Protein AF-W8GP95-F1 (afdb_monomer)

Organism: NCBI:txid1464329

Solvent-accessible surface area (backbone atoms only — not comparable to full-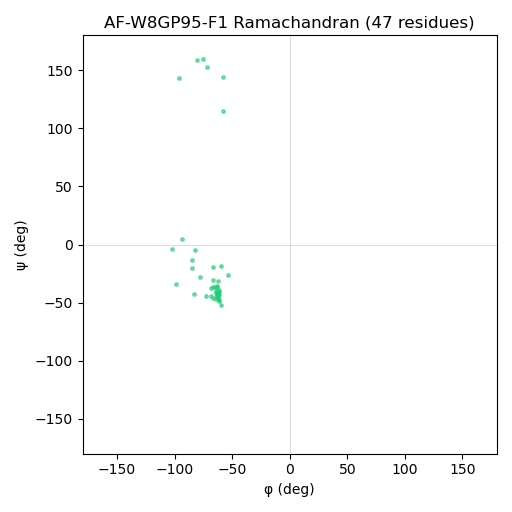atom values): 3043 Å² total; per-residue (Å²): 131,70,63,65,59,53,55,51,50,53,53,49,51,53,52,51,50,54,50,49,54,54,50,51,53,50,51,53,48,41,63,71,70,68,42,63,85,90,58,57,82,87,74,51,57,83,88,80,105

InterPro domains:
  IPR000883 Cytochrome c oxidase subunit I [PR01165] (17-35)
  IPR000883 Cytochrome c oxidase subunit I [PR01165] (46-49)
  IPR000883 Cytochrome c oxidase subunit I [PTHR10422] (1-49)
  IPR036927 Cytochrome c oxidase-like, subunit I superfamily [G3DSA:1.20.210.10] (1-49)
  IPR036927 Cytochrome c oxidase-like, subunit I superfamily [SSF81442] (1-49)

Foldseek 3Di:
DPVVVVVVVVVVVVVVVVVVVVVVVVLVCCLVPVPDPPDDNVPDDPVSD

Mean predicted aligned error: 5.48 Å

Radius of gyration: 17.88 Å; Cα contacts (8 Å, |Δi|>4): 5; chains: 1; bounding box: 42×14×46 Å

Structure (mmCIF, N/CA/C/O backbone):
data_AF-W8GP95-F1
#
_entry.id   AF-W8GP95-F1
#
loop_
_atom_site.group_PDB
_atom_site.id
_atom_site.type_symbol
_atom_site.label_atom_id
_atom_site.label_alt_id
_atom_site.label_comp_id
_atom_site.label_asym_id
_atom_site.label_entity_id
_atom_site.label_seq_id
_atom_site.pdbx_PDB_ins_code
_atom_site.Cartn_x
_atom_site.Cartn_y
_atom_site.Cartn_z
_atom_site.occupancy
_atom_site.B_iso_or_equiv
_atom_site.auth_seq_id
_atom_site.auth_comp_id
_atom_site.auth_asym_id
_atom_site.auth_atom_id
_atom_site.pdbx_PDB_model_num
ATOM 1 N N . HIS A 1 1 ? 27.902 0.549 -23.252 1.00 57.34 1 HIS A N 1
ATOM 2 C CA . HIS A 1 1 ? 27.838 0.845 -21.806 1.00 57.34 1 HIS A CA 1
ATOM 3 C C . HIS A 1 1 ? 26.413 1.086 -21.284 1.00 57.34 1 HIS A C 1
ATOM 5 O O . HIS A 1 1 ? 26.261 1.230 -20.084 1.00 57.34 1 HIS A O 1
ATOM 11 N N . GLU A 1 2 ? 25.379 1.044 -22.137 1.00 65.75 2 GLU A N 1
ATOM 12 C CA . GLU A 1 2 ? 23.959 1.231 -21.764 1.00 65.75 2 GLU A CA 1
ATOM 13 C C . GLU A 1 2 ? 23.261 -0.052 -21.256 1.00 65.75 2 GLU A C 1
ATOM 15 O O . GLU A 1 2 ? 22.170 0.011 -20.713 1.00 65.75 2 GLU A O 1
ATOM 20 N N . GLY A 1 3 ? 23.856 -1.240 -21.439 1.00 78.00 3 GLY A N 1
ATOM 21 C CA . GLY A 1 3 ? 23.209 -2.511 -21.070 1.00 78.00 3 GLY A CA 1
ATOM 22 C C . GLY A 1 3 ? 23.146 -2.755 -19.558 1.00 78.00 3 GLY A C 1
ATOM 23 O O . GLY A 1 3 ? 22.095 -3.088 -19.027 1.00 78.00 3 GLY A O 1
ATOM 24 N N . MET A 1 4 ? 24.249 -2.504 -18.840 1.00 84.38 4 MET A N 1
ATOM 25 C CA . MET A 1 4 ? 24.300 -2.750 -17.390 1.00 84.38 4 MET A CA 1
ATOM 26 C C . MET A 1 4 ? 23.371 -1.834 -16.585 1.00 84.38 4 MET A C 1
ATOM 28 O O . MET A 1 4 ? 22.903 -2.231 -15.523 1.00 84.38 4 MET A O 1
ATOM 32 N N . SER A 1 5 ? 23.111 -0.606 -17.047 1.00 89.62 5 SER A N 1
ATOM 33 C CA . SER A 1 5 ? 22.213 0.321 -16.345 1.00 89.62 5 SER A CA 1
ATOM 34 C C . SER A 1 5 ? 20.766 -0.164 -16.382 1.00 89.62 5 SER A C 1
ATOM 36 O O . SER A 1 5 ? 20.065 -0.051 -15.378 1.00 89.62 5 SER A O 1
ATOM 38 N N . VAL A 1 6 ? 20.335 -0.748 -17.503 1.00 92.31 6 VAL A N 1
ATOM 39 C CA . VAL A 1 6 ? 18.994 -1.328 -17.643 1.00 92.31 6 VAL A CA 1
ATOM 40 C C . VAL A 1 6 ? 18.849 -2.567 -16.762 1.00 92.31 6 VAL A C 1
ATOM 42 O O . VAL A 1 6 ? 17.868 -2.672 -16.029 1.00 92.31 6 VAL A O 1
ATOM 45 N N . ASP A 1 7 ? 19.847 -3.452 -16.742 1.00 91.44 7 ASP A N 1
ATOM 46 C CA . ASP A 1 7 ? 19.819 -4.643 -15.884 1.00 91.44 7 ASP A CA 1
ATOM 47 C C . ASP A 1 7 ? 19.750 -4.267 -14.395 1.00 91.44 7 ASP A C 1
ATOM 49 O O . ASP A 1 7 ? 18.938 -4.808 -13.640 1.00 91.44 7 ASP A O 1
ATOM 53 N N . LEU A 1 8 ? 20.536 -3.272 -13.968 1.00 94.69 8 LEU A N 1
ATOM 54 C CA . LEU A 1 8 ? 20.476 -2.736 -12.605 1.00 94.69 8 LEU A CA 1
ATOM 55 C C . LEU A 1 8 ? 19.116 -2.098 -12.286 1.00 94.69 8 LEU A C 1
ATOM 57 O O . LEU A 1 8 ? 18.630 -2.239 -11.163 1.00 94.69 8 LEU A O 1
ATOM 61 N N . ALA A 1 9 ? 18.482 -1.425 -13.250 1.00 95.31 9 ALA A N 1
ATOM 62 C CA . ALA A 1 9 ? 17.139 -0.871 -13.082 1.00 95.31 9 ALA A CA 1
ATOM 63 C C . ALA A 1 9 ? 16.074 -1.972 -12.927 1.00 95.31 9 ALA A C 1
ATOM 65 O O . ALA A 1 9 ? 15.152 -1.840 -12.123 1.00 95.31 9 ALA A O 1
ATOM 66 N N . ILE A 1 10 ? 16.215 -3.091 -13.641 1.00 95.31 10 ILE A N 1
ATOM 67 C CA . ILE A 1 10 ? 15.321 -4.245 -13.494 1.00 95.31 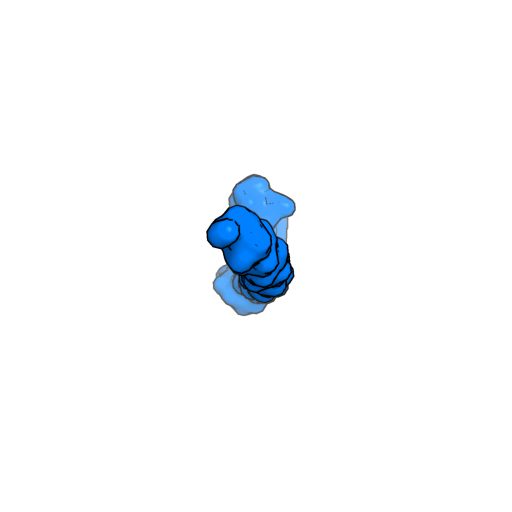10 ILE A CA 1
ATOM 68 C C . ILE A 1 10 ? 15.499 -4.877 -12.109 1.00 95.31 10 ILE A C 1
ATOM 70 O O . ILE A 1 10 ? 14.507 -5.139 -11.424 1.00 95.31 10 ILE A O 1
ATOM 74 N N . PHE A 1 11 ? 16.739 -5.083 -11.654 1.00 96.50 11 P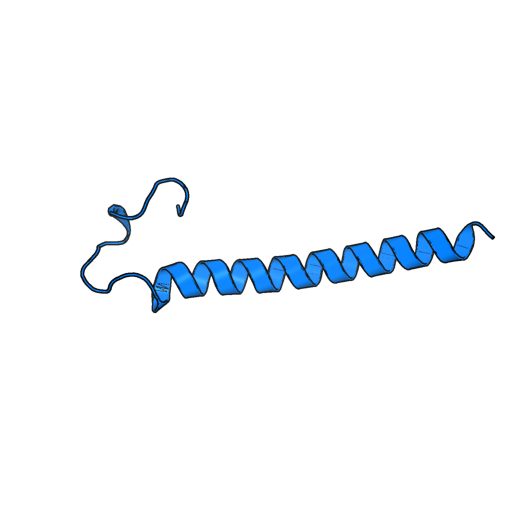HE A N 1
ATOM 75 C CA . PHE A 1 11 ? 16.997 -5.615 -10.313 1.00 96.50 11 PHE A CA 1
ATOM 76 C C . PHE A 1 11 ? 16.505 -4.681 -9.204 1.00 96.50 11 PHE A C 1
ATOM 78 O O . PHE A 1 11 ? 15.912 -5.151 -8.232 1.00 96.50 11 PHE A O 1
A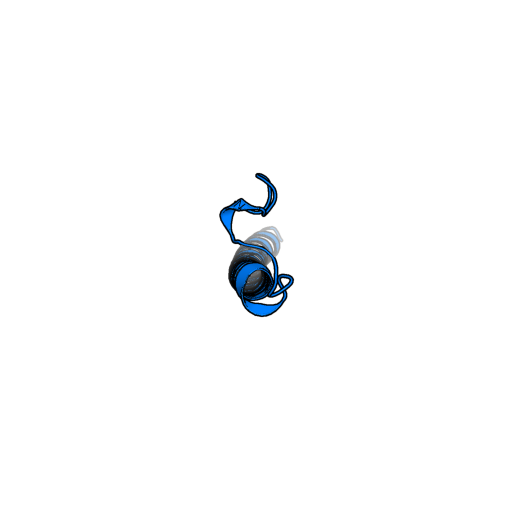TOM 85 N N . SER A 1 12 ? 16.695 -3.368 -9.345 1.00 97.00 12 SER A N 1
ATOM 86 C CA . SER A 1 12 ? 16.207 -2.406 -8.353 1.00 97.00 12 SER A CA 1
ATOM 87 C C . SER A 1 12 ? 14.680 -2.392 -8.275 1.00 97.00 12 SER A C 1
ATOM 89 O O . SER A 1 12 ? 14.141 -2.331 -7.170 1.00 97.00 12 SER A O 1
ATOM 91 N N . LEU A 1 13 ? 13.979 -2.557 -9.403 1.00 97.06 13 LEU A N 1
ATOM 92 C CA . LEU A 1 13 ? 12.521 -2.687 -9.425 1.00 97.06 13 LEU A CA 1
ATOM 93 C C . LEU A 1 13 ? 12.046 -3.946 -8.687 1.00 97.06 13 LEU A C 1
ATOM 95 O O . LEU A 1 13 ? 11.098 -3.878 -7.904 1.00 97.06 13 LEU A O 1
ATOM 99 N N . HIS A 1 14 ? 12.726 -5.080 -8.878 1.00 97.06 14 HIS A N 1
ATOM 100 C CA . HIS A 1 14 ? 12.416 -6.312 -8.145 1.00 97.06 14 HIS A CA 1
ATOM 101 C C . HIS A 1 14 ? 12.630 -6.137 -6.638 1.00 97.06 14 HIS A C 1
ATOM 103 O O . HIS A 1 14 ? 11.751 -6.484 -5.848 1.00 97.06 14 HIS A O 1
ATOM 109 N N . LEU A 1 15 ? 13.758 -5.548 -6.230 1.00 97.44 15 LEU A N 1
ATOM 110 C CA . LEU A 1 15 ? 14.051 -5.267 -4.822 1.00 97.44 15 LEU A CA 1
ATOM 111 C C . LEU A 1 15 ? 13.033 -4.299 -4.204 1.00 97.44 15 LEU A C 1
ATOM 113 O O . LEU A 1 15 ? 12.575 -4.526 -3.083 1.00 97.44 15 LEU A O 1
ATOM 117 N N . ALA A 1 16 ? 12.631 -3.258 -4.937 1.00 97.50 16 ALA A N 1
ATOM 118 C CA . ALA A 1 16 ? 11.578 -2.340 -4.513 1.00 97.50 16 ALA A CA 1
ATOM 119 C C . ALA A 1 16 ? 10.234 -3.068 -4.340 1.00 97.50 16 ALA A C 1
ATOM 121 O O . ALA A 1 16 ? 9.542 -2.847 -3.344 1.00 97.50 16 ALA A O 1
ATOM 122 N N . GLY A 1 17 ? 9.899 -3.991 -5.248 1.00 97.56 17 GLY A N 1
ATOM 123 C CA . GLY A 1 17 ? 8.710 -4.839 -5.144 1.00 97.56 17 GLY A CA 1
ATOM 124 C C . GLY A 1 17 ? 8.730 -5.734 -3.902 1.00 97.56 17 GLY A C 1
ATOM 125 O O . GLY A 1 17 ? 7.774 -5.737 -3.127 1.00 97.56 17 GLY A O 1
ATOM 126 N N . MET A 1 18 ? 9.841 -6.433 -3.652 1.00 97.94 18 MET A N 1
ATOM 127 C CA . MET A 1 18 ? 10.000 -7.278 -2.459 1.00 97.94 18 MET A CA 1
ATOM 128 C C . MET A 1 18 ? 9.926 -6.458 -1.163 1.00 97.94 18 MET A C 1
ATOM 130 O O . MET A 1 18 ? 9.263 -6.866 -0.209 1.00 97.94 18 MET A O 1
ATOM 134 N N . SER A 1 19 ? 10.550 -5.276 -1.144 1.00 97.62 19 SER A N 1
ATOM 135 C CA . SER A 1 19 ? 10.486 -4.341 -0.015 1.00 97.62 19 SER A CA 1
ATOM 136 C C . SER A 1 19 ? 9.054 -3.857 0.249 1.00 97.62 19 SER A C 1
ATOM 138 O O . SER A 1 19 ? 8.607 -3.842 1.396 1.00 97.62 19 SER A O 1
ATOM 140 N N . SER A 1 20 ? 8.292 -3.545 -0.805 1.00 97.00 20 SER A N 1
ATOM 141 C CA . SER A 1 20 ? 6.888 -3.131 -0.694 1.00 97.00 20 SER A CA 1
ATOM 142 C C . SER A 1 20 ? 5.996 -4.238 -0.125 1.00 97.00 20 SER A C 1
ATOM 144 O O . SER A 1 20 ? 5.189 -3.963 0.763 1.00 97.00 20 SER A O 1
ATOM 146 N N . ILE A 1 21 ? 6.186 -5.492 -0.554 1.00 97.88 21 ILE A N 1
ATOM 147 C CA . ILE A 1 21 ? 5.442 -6.645 -0.018 1.00 97.88 21 ILE A CA 1
ATOM 148 C C . ILE A 1 21 ? 5.727 -6.818 1.478 1.00 97.88 21 ILE A C 1
ATOM 150 O O . ILE A 1 21 ? 4.797 -6.942 2.277 1.00 97.88 21 ILE A O 1
ATOM 154 N N . MET A 1 22 ? 7.001 -6.773 1.878 1.00 97.62 22 MET A N 1
ATOM 155 C CA . MET A 1 22 ? 7.376 -6.889 3.289 1.00 97.62 22 MET A CA 1
ATOM 156 C C . MET A 1 22 ? 6.826 -5.720 4.122 1.00 97.62 22 MET A C 1
ATOM 158 O O . MET A 1 22 ? 6.330 -5.919 5.231 1.00 97.62 22 MET A O 1
ATOM 162 N N . GLY A 1 23 ? 6.856 -4.503 3.572 1.00 96.69 23 GLY A N 1
ATOM 163 C CA . GLY A 1 23 ? 6.278 -3.312 4.192 1.00 96.69 23 GLY A CA 1
ATOM 164 C C . GLY A 1 23 ? 4.765 -3.420 4.388 1.00 96.69 23 GLY A C 1
ATOM 165 O O . GLY A 1 23 ? 4.271 -3.095 5.466 1.00 96.69 23 GLY A O 1
ATOM 166 N N . ALA A 1 24 ? 4.036 -3.939 3.396 1.00 96.88 24 ALA A N 1
ATOM 167 C CA . ALA A 1 24 ? 2.594 -4.159 3.489 1.00 96.88 24 ALA A CA 1
ATOM 168 C C . ALA A 1 24 ? 2.242 -5.177 4.586 1.00 96.88 24 ALA A C 1
ATOM 170 O O . ALA A 1 24 ? 1.357 -4.923 5.404 1.00 96.88 24 ALA A O 1
ATOM 171 N N . ILE A 1 25 ? 2.976 -6.293 4.662 1.00 96.81 25 ILE A N 1
ATOM 172 C CA . ILE A 1 25 ? 2.788 -7.304 5.715 1.00 96.81 25 ILE A CA 1
ATOM 173 C C . ILE A 1 25 ? 3.067 -6.700 7.098 1.00 96.81 25 ILE A C 1
ATOM 175 O O . ILE A 1 25 ? 2.277 -6.890 8.028 1.00 96.81 25 ILE A O 1
ATOM 179 N N . ASN A 1 26 ? 4.145 -5.926 7.244 1.00 93.75 26 ASN A N 1
ATOM 180 C CA . ASN A 1 26 ? 4.461 -5.246 8.501 1.00 93.75 26 ASN A CA 1
ATOM 181 C C . ASN A 1 26 ? 3.387 -4.222 8.890 1.00 93.75 26 ASN A C 1
ATOM 183 O O . ASN A 1 26 ? 3.011 -4.146 10.057 1.00 93.75 26 ASN A O 1
ATOM 187 N N . PHE A 1 27 ? 2.855 -3.460 7.935 1.00 93.62 27 PHE A N 1
ATOM 188 C CA . P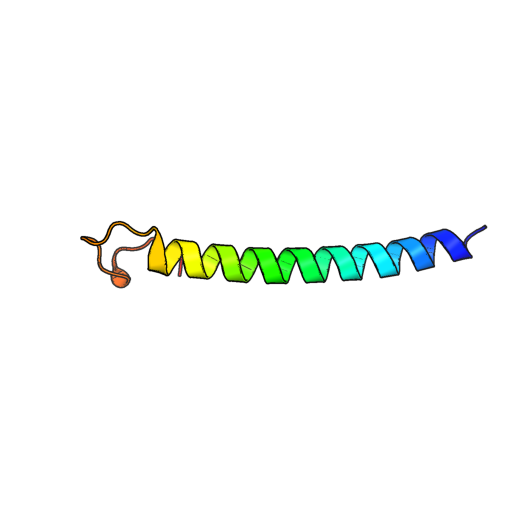HE A 1 27 ? 1.813 -2.472 8.206 1.00 93.62 27 PHE A CA 1
ATOM 189 C C . PHE A 1 27 ? 0.523 -3.138 8.704 1.00 93.62 27 PHE A C 1
ATOM 191 O O . PHE A 1 27 ? -0.003 -2.761 9.752 1.00 93.62 27 PHE A O 1
ATOM 198 N N . ILE A 1 28 ? 0.079 -4.199 8.020 1.00 92.31 28 ILE A N 1
ATOM 199 C CA . ILE A 1 28 ? -1.094 -4.995 8.407 1.00 92.31 28 ILE A CA 1
ATOM 200 C C . ILE A 1 28 ? -0.897 -5.597 9.803 1.00 92.31 28 ILE A C 1
ATOM 202 O O . ILE A 1 28 ? -1.732 -5.417 10.690 1.00 92.31 28 ILE A 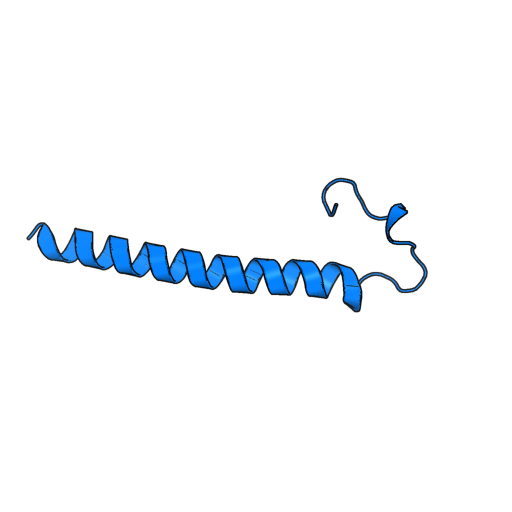O 1
ATOM 206 N N . THR A 1 29 ? 0.224 -6.283 10.033 1.00 92.31 29 THR A N 1
ATOM 207 C CA . THR A 1 29 ? 0.499 -6.912 11.334 1.00 92.31 29 THR A CA 1
ATOM 208 C C . THR A 1 29 ? 0.614 -5.886 12.458 1.00 92.31 29 THR A C 1
ATOM 210 O O . THR A 1 29 ? 0.107 -6.137 13.547 1.00 92.31 29 THR A O 1
ATOM 213 N N . THR A 1 30 ? 1.171 -4.700 12.205 1.00 90.81 30 THR A N 1
ATOM 214 C CA . THR A 1 30 ? 1.213 -3.604 13.187 1.00 90.81 30 THR A CA 1
ATOM 215 C C . THR A 1 30 ? -0.194 -3.127 13.554 1.00 90.81 30 THR A C 1
ATOM 217 O O . THR A 1 30 ? -0.497 -2.991 14.742 1.00 90.81 30 THR A O 1
ATOM 220 N N . ILE A 1 31 ? -1.079 -2.932 12.568 1.00 90.19 31 ILE A N 1
ATOM 221 C CA . ILE A 1 31 ? -2.474 -2.523 12.809 1.00 90.19 31 ILE A CA 1
ATOM 222 C C . ILE A 1 31 ? -3.226 -3.565 13.644 1.00 90.19 31 ILE A C 1
ATOM 224 O O . ILE A 1 31 ? -4.010 -3.197 14.519 1.00 90.19 31 ILE A O 1
ATOM 228 N N . PHE A 1 32 ? -2.992 -4.856 13.408 1.00 86.94 32 PHE A N 1
ATOM 229 C CA . PHE A 1 32 ? -3.703 -5.914 14.126 1.00 86.94 32 PHE A CA 1
ATOM 230 C C . PHE A 1 32 ? -3.103 -6.242 15.499 1.00 86.94 32 PHE A C 1
ATOM 232 O O . PHE A 1 32 ? -3.855 -6.413 16.456 1.00 86.94 32 PHE A O 1
ATOM 239 N N . ILE A 1 33 ? -1.774 -6.329 15.610 1.00 84.62 33 ILE A N 1
ATOM 240 C CA . ILE A 1 33 ? -1.080 -6.888 16.785 1.00 84.62 33 ILE A CA 1
ATOM 241 C C . ILE A 1 33 ? -0.588 -5.795 17.742 1.00 84.62 33 ILE A C 1
ATOM 243 O O . ILE A 1 33 ? -0.578 -5.999 18.954 1.00 84.62 33 ILE A O 1
ATOM 247 N N . MET A 1 34 ? -0.177 -4.631 17.226 1.00 81.62 34 MET A N 1
ATOM 248 C CA . MET A 1 34 ? 0.403 -3.547 18.039 1.00 81.62 34 MET A CA 1
ATOM 249 C C . MET A 1 34 ? -0.573 -2.403 18.326 1.00 81.62 34 MET A C 1
ATOM 251 O O . MET A 1 34 ? -0.252 -1.471 19.067 1.00 81.62 34 MET A O 1
ATOM 255 N N . LYS A 1 35 ? -1.781 -2.462 17.766 1.00 80.75 35 LYS A N 1
ATOM 256 C CA . LYS A 1 35 ? -2.880 -1.582 18.152 1.00 80.75 35 LYS A CA 1
ATOM 257 C C . LYS A 1 35 ? -3.167 -1.737 19.647 1.00 80.75 35 LYS A C 1
ATOM 259 O O . LYS A 1 35 ? -3.123 -2.827 20.207 1.00 80.75 35 LYS A O 1
ATOM 264 N N . ASN A 1 36 ? -3.526 -0.628 20.291 1.00 74.69 36 ASN A N 1
ATOM 265 C CA . ASN A 1 36 ? -3.979 -0.649 21.676 1.00 74.69 36 ASN A CA 1
ATOM 266 C C . ASN A 1 36 ? -5.208 -1.570 21.799 1.00 74.69 36 ASN A C 1
ATOM 268 O O . ASN A 1 36 ? -6.253 -1.269 21.220 1.00 74.69 36 ASN A O 1
ATOM 272 N N . TYR A 1 37 ? -5.068 -2.674 22.539 1.00 75.88 37 TYR A N 1
ATOM 273 C CA . TYR A 1 37 ? -6.086 -3.722 22.687 1.00 75.88 37 TYR A CA 1
ATOM 274 C C . TYR A 1 37 ? -7.457 -3.189 23.132 1.00 75.88 37 TYR A C 1
ATOM 276 O O . TYR A 1 37 ? -8.477 -3.776 22.791 1.00 75.88 37 TYR A O 1
ATOM 284 N N . ASN A 1 38 ? -7.491 -2.045 23.825 1.00 78.50 38 ASN A N 1
ATOM 285 C CA . ASN A 1 38 ? -8.728 -1.412 24.290 1.00 78.50 38 ASN A CA 1
ATOM 286 C C . ASN A 1 38 ? -9.444 -0.554 23.231 1.00 78.50 38 ASN A C 1
ATOM 288 O O . ASN A 1 38 ? -10.518 -0.025 23.514 1.00 78.50 38 ASN A O 1
ATOM 292 N N . LYS A 1 39 ? -8.870 -0.359 22.036 1.00 79.88 39 LYS A N 1
ATOM 293 C CA . LYS A 1 39 ? -9.528 0.368 20.936 1.00 79.88 39 LYS A CA 1
ATOM 294 C C . LYS A 1 39 ? -10.208 -0.611 19.984 1.00 79.88 39 LYS A C 1
ATOM 296 O O . LYS A 1 39 ? -9.658 -1.665 19.673 1.00 79.88 39 LYS A O 1
ATOM 301 N N . ASN A 1 40 ? -11.364 -0.249 19.437 1.00 82.50 40 ASN A N 1
ATOM 302 C CA . ASN A 1 40 ? -11.975 -0.996 18.330 1.00 82.50 40 ASN A CA 1
ATOM 303 C C . ASN A 1 40 ? -11.331 -0.617 16.984 1.00 82.50 40 ASN A C 1
ATOM 305 O O . ASN A 1 40 ? -10.677 0.417 16.876 1.00 82.50 40 ASN A O 1
ATOM 309 N N . LEU A 1 41 ? -11.449 -1.475 15.959 1.00 83.38 41 LEU A N 1
ATOM 310 C CA . LEU A 1 41 ? -10.905 -1.185 14.614 1.00 83.38 41 LEU A CA 1
ATOM 311 C C . LEU A 1 41 ? -11.573 0.050 13.984 1.00 83.38 41 LEU A C 1
ATOM 313 O O . LEU A 1 41 ? -10.925 0.832 13.302 1.00 83.38 41 LEU A O 1
ATOM 317 N N . GLU A 1 42 ? -12.841 0.283 14.305 1.00 83.25 42 GLU A N 1
ATOM 318 C CA . GLU A 1 42 ? -13.614 1.455 13.872 1.00 83.25 42 GLU A CA 1
ATOM 319 C C . GLU A 1 42 ? -13.104 2.777 14.467 1.00 83.25 42 GLU A C 1
ATOM 321 O O . GLU A 1 42 ? -13.394 3.845 13.943 1.00 83.25 42 GLU A O 1
ATOM 326 N N . GLN A 1 43 ? -12.331 2.718 15.557 1.00 84.75 43 GLN A N 1
ATOM 327 C CA . GLN A 1 43 ? -11.747 3.892 16.217 1.00 84.75 43 GLN A CA 1
ATOM 328 C C . GLN A 1 43 ? -10.324 4.202 15.729 1.00 84.75 43 GLN A C 1
ATOM 330 O O . GLN A 1 43 ? -9.651 5.074 16.288 1.00 84.75 43 GLN A O 1
ATOM 335 N N . LEU A 1 44 ? -9.832 3.459 14.735 1.00 86.44 44 LEU A N 1
ATOM 336 C CA . LEU A 1 44 ? -8.587 3.773 14.046 1.00 86.44 44 LEU A CA 1
ATOM 337 C C . LEU A 1 44 ? -8.788 4.951 13.084 1.00 86.44 44 LEU A C 1
ATOM 339 O O . LEU A 1 44 ? -9.909 5.295 12.715 1.00 86.44 44 LEU A O 1
ATOM 343 N N . THR A 1 45 ? -7.696 5.611 12.701 1.00 86.62 45 THR A N 1
ATOM 344 C CA . THR A 1 45 ? -7.777 6.764 11.801 1.00 86.62 45 THR A CA 1
ATOM 345 C C . THR A 1 45 ? -8.130 6.311 10.382 1.00 86.62 45 THR A C 1
ATOM 347 O O . THR A 1 45 ? -7.773 5.210 9.964 1.00 86.62 45 THR A O 1
ATOM 350 N N . LEU A 1 46 ? -8.776 7.187 9.606 1.00 86.75 46 LEU A N 1
ATOM 351 C CA . LEU A 1 46 ? -9.073 6.938 8.185 1.00 86.75 46 LEU A CA 1
ATOM 352 C C . LEU A 1 46 ? -7.817 6.705 7.331 1.00 86.75 46 LEU A C 1
ATOM 354 O O . LEU A 1 46 ? -7.928 6.183 6.240 1.00 86.75 46 LEU A O 1
ATOM 358 N N . PHE A 1 47 ? -6.637 7.106 7.810 1.00 86.50 47 PHE A N 1
ATOM 359 C CA . PHE A 1 47 ? -5.368 6.851 7.127 1.00 86.50 47 PHE A CA 1
ATOM 360 C C . PHE A 1 47 ? -4.865 5.411 7.319 1.00 86.50 47 PHE A C 1
ATOM 362 O O . PHE A 1 47 ? -4.111 4.907 6.496 1.00 86.50 47 PHE A O 1
ATOM 369 N N . THR A 1 48 ? -5.230 4.768 8.432 1.00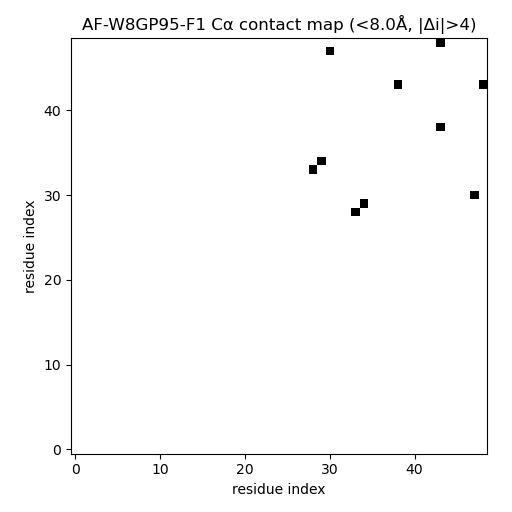 85.00 48 THR A N 1
ATOM 370 C CA . THR A 1 48 ? -4.901 3.354 8.681 1.00 85.00 48 THR A CA 1
ATOM 371 C C . THR A 1 48 ? -5.896 2.377 8.060 1.00 85.00 48 THR A C 1
ATOM 373 O O . THR A 1 48 ? -5.545 1.209 7.914 1.00 85.00 48 THR A O 1
ATOM 376 N N . TRP A 1 49 ? -7.113 2.839 7.755 1.00 81.12 49 TRP A N 1
ATOM 377 C CA . TRP A 1 49 ? -8.096 2.108 6.950 1.00 81.12 49 TRP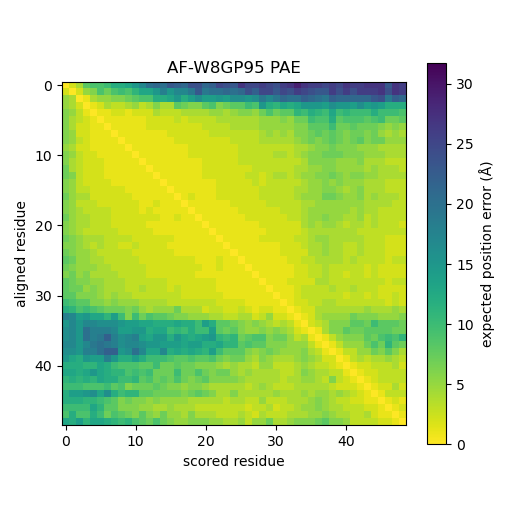 A CA 1
ATOM 378 C C . TRP A 1 49 ? -7.697 2.122 5.475 1.00 81.12 49 TRP A C 1
ATOM 380 O O . TRP A 1 49 ? -7.867 1.064 4.832 1.00 81.12 49 TRP A O 1
#

Sequence (49 aa):
HEGMSVDLAIFSLHLAGMSSIMGAINFITTIFIMKNYNKNLEQLTLFTW

pLDDT: mean 88.67, std 8.86, range [57.34, 97.94]

Secondary stru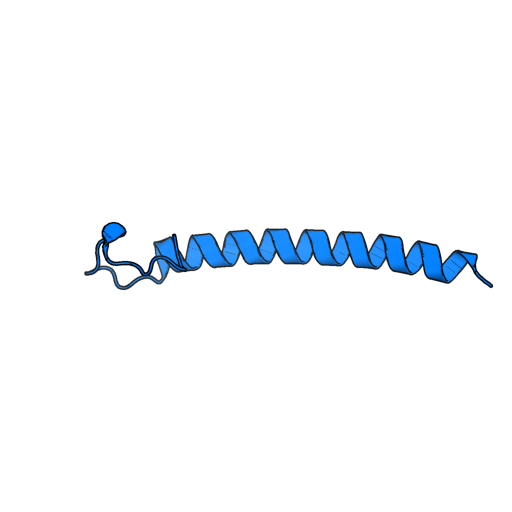cture (DSSP, 8-state):
--HHHHHHHHHHHHHHHHHHHHHHHHHHHIIIIIS-TTS-GGGS-TTT-